Protein AF-A0A165Z6E9-F1 (afdb_monomer)

Secondary structure (DSSP, 8-state):
----SSHHHHHHHHHHHHHHHHHHHHHHHHTT--GGG---HHHHHHHHT-SHHHHHHHHTS---S--------S---HHHHHHHHHHTT---EEEEEEEEETTEEEEEEEEE-TTS-SSS-TTSS---SSTTTGGGGGGS-HHHHTS--S--

Organism: Pseudomonas fluorescens (NCBI:txid294)

Solvent-accessible surface area (backbone atoms only — not comparable to full-atom values): 9335 Å² total; per-residue (Å²): 137,50,88,49,65,42,68,67,58,16,50,53,47,42,51,51,53,50,49,53,53,49,52,50,50,53,51,41,58,76,67,70,60,59,67,87,78,50,83,53,64,53,53,40,51,29,61,74,46,75,48,70,69,53,54,52,58,68,69,64,61,80,73,70,80,74,70,76,82,73,74,68,85,68,64,62,43,71,69,53,50,54,51,52,39,56,73,68,70,48,62,75,44,74,50,75,45,82,40,84,46,96,98,47,74,45,75,52,74,46,80,49,32,78,34,40,71,78,63,76,53,44,50,56,96,51,56,74,76,23,72,67,36,56,88,52,52,88,72,57,53,67,78,56,53,60,39,52,66,84,54,112

Mean predicted aligned error: 5.78 Å

Sequence (152 aa):
MAYAPTLELAMEKSLLELWQTYRFIDLFQSTEQKIENIHDSYLRYFLHCNRFEIYEDIISVQTQELAPSHLTTRPFSLTSLLNSIARHNALGYIYLKAIPIEDGLGYCSKFVSPDFFMHMNNSQHINLKNLYSEPFFQEILPARAEQMVPFP

Radius of gyration: 18.83 Å; Cα contacts (8 Å, |Δi|>4): 122; chains: 1; bounding box: 46×36×48 Å

pLDDT: mean 89.53, std 11.16, range [45.91, 97.31]

Foldseek 3Di:
DFDDQDPVNSVVVVVVVVVVVVVVLVVCVVVVHDLVPDPDPLVSLLNVCPDVVNVVVVPVDDDDPPPPPPVPPDGPDPVVVVVVCVVLVWDKDKDWDWDDDDPDTDIDIDIATLQDWRDQALLPDISLPHSVCVVCSVVPDPVVSNGGRSDD

Structure (mmCIF, N/CA/C/O backbone):
data_AF-A0A165Z6E9-F1
#
_entry.id   AF-A0A165Z6E9-F1
#
loop_
_atom_site.group_PDB
_atom_site.id
_atom_site.type_symbol
_atom_site.label_atom_id
_atom_site.label_alt_id
_atom_site.label_comp_id
_atom_site.label_asym_id
_atom_site.label_entity_id
_atom_site.label_seq_id
_atom_site.pdbx_PDB_ins_code
_atom_site.Cartn_x
_atom_site.Cartn_y
_atom_site.Cartn_z
_atom_site.occupancy
_atom_site.B_iso_or_equiv
_atom_site.auth_seq_id
_atom_site.auth_comp_id
_atom_site.auth_asym_id
_atom_site.auth_atom_id
_atom_site.pdbx_PDB_model_num
ATOM 1 N N . MET A 1 1 ? 2.592 5.551 3.002 1.00 60.12 1 MET A N 1
ATOM 2 C CA . MET A 1 1 ? 3.924 5.197 2.454 1.00 60.12 1 MET A CA 1
ATOM 3 C C . MET A 1 1 ? 4.390 6.318 1.540 1.00 60.12 1 MET A C 1
ATOM 5 O O . MET A 1 1 ? 3.631 6.696 0.661 1.00 60.12 1 MET A O 1
ATOM 9 N N . ALA A 1 2 ? 5.596 6.852 1.735 1.00 78.19 2 ALA A N 1
ATOM 10 C CA . ALA A 1 2 ? 6.106 7.967 0.937 1.00 78.19 2 ALA A CA 1
ATOM 11 C C . ALA A 1 2 ? 7.406 7.573 0.224 1.00 78.19 2 ALA A C 1
ATOM 13 O O . ALA A 1 2 ? 8.484 7.601 0.807 1.00 78.19 2 ALA A O 1
ATOM 14 N N . TYR A 1 3 ? 7.302 7.187 -1.049 1.00 83.94 3 TYR A N 1
ATOM 15 C CA . TYR A 1 3 ? 8.470 6.908 -1.885 1.00 83.94 3 TYR A CA 1
ATOM 16 C C . TYR A 1 3 ? 8.934 8.192 -2.579 1.00 83.94 3 TYR A C 1
ATOM 18 O O . TYR A 1 3 ? 8.139 8.887 -3.227 1.00 83.94 3 TYR A O 1
ATOM 26 N N . ALA A 1 4 ? 10.222 8.509 -2.454 1.00 87.50 4 ALA A N 1
ATOM 27 C CA . ALA A 1 4 ? 10.826 9.680 -3.077 1.00 87.50 4 ALA A CA 1
ATOM 28 C C . ALA A 1 4 ? 12.320 9.456 -3.385 1.00 87.50 4 ALA A C 1
ATOM 30 O O . ALA A 1 4 ? 12.935 8.560 -2.805 1.00 87.50 4 ALA A O 1
ATOM 31 N N . PRO A 1 5 ? 12.919 10.273 -4.278 1.00 86.31 5 PRO A N 1
ATOM 32 C CA . PRO A 1 5 ? 14.349 10.221 -4.594 1.00 86.31 5 PRO A CA 1
ATOM 33 C C . PRO A 1 5 ? 15.283 10.413 -3.393 1.00 86.31 5 PRO A C 1
ATOM 35 O O . PRO A 1 5 ? 16.393 9.883 -3.400 1.00 86.31 5 PRO A O 1
ATOM 38 N N . THR A 1 6 ? 14.848 11.170 -2.380 1.00 85.25 6 THR A N 1
ATOM 39 C CA . THR A 1 6 ? 15.622 11.489 -1.173 1.00 85.25 6 THR A CA 1
ATOM 40 C C . THR A 1 6 ? 14.801 11.238 0.089 1.00 85.25 6 THR A C 1
ATOM 42 O O . THR A 1 6 ? 13.568 11.264 0.060 1.00 85.25 6 THR A O 1
ATOM 45 N N . LEU A 1 7 ? 15.494 11.024 1.212 1.00 86.06 7 LEU A N 1
ATOM 46 C CA . LEU A 1 7 ? 14.862 10.872 2.524 1.00 86.06 7 LEU A CA 1
ATOM 47 C C . LEU A 1 7 ? 14.065 12.120 2.918 1.00 86.06 7 LEU A C 1
ATOM 49 O O . LEU A 1 7 ? 12.947 11.992 3.393 1.00 86.06 7 LEU A O 1
ATOM 53 N N . GLU A 1 8 ? 14.613 13.313 2.689 1.00 90.06 8 GLU A N 1
ATOM 54 C CA . GLU A 1 8 ? 13.950 14.585 3.006 1.00 90.06 8 GLU A CA 1
ATOM 55 C C . GLU A 1 8 ? 12.588 14.708 2.311 1.00 90.06 8 GLU A C 1
ATOM 57 O O . GLU A 1 8 ? 11.576 14.919 2.974 1.00 90.06 8 GLU A O 1
ATOM 62 N N . LEU A 1 9 ? 12.537 14.451 0.999 1.00 91.00 9 LEU A N 1
ATOM 63 C CA . LEU A 1 9 ? 11.286 14.481 0.237 1.00 91.00 9 LEU A CA 1
ATOM 64 C C . LEU A 1 9 ? 10.313 13.379 0.674 1.00 91.00 9 LEU A C 1
ATOM 66 O O . LEU A 1 9 ? 9.100 13.580 0.663 1.00 91.00 9 LEU A O 1
ATOM 70 N N . ALA A 1 10 ? 10.822 12.199 1.039 1.00 91.06 10 ALA A N 1
ATOM 71 C CA . ALA A 1 10 ? 9.990 11.122 1.570 1.00 91.06 10 ALA A CA 1
ATOM 72 C C . ALA A 1 10 ? 9.375 11.512 2.924 1.00 91.06 10 ALA A C 1
ATOM 74 O O . ALA A 1 10 ? 8.189 11.274 3.150 1.00 91.06 10 ALA A O 1
ATOM 75 N N . MET A 1 11 ? 10.154 12.154 3.797 1.00 93.06 11 MET A N 1
ATOM 76 C CA . MET A 1 11 ? 9.703 12.638 5.101 1.00 93.06 11 MET A CA 1
ATOM 77 C C . MET A 1 11 ? 8.659 13.743 4.962 1.00 93.06 11 MET A C 1
ATOM 79 O O . MET A 1 11 ? 7.600 13.650 5.578 1.00 93.06 11 MET A O 1
ATOM 83 N N . GLU A 1 12 ? 8.914 14.743 4.117 1.00 96.00 12 GLU A N 1
ATOM 84 C CA . GLU A 1 12 ? 7.962 15.822 3.839 1.00 96.00 12 GLU A CA 1
ATOM 85 C C . GLU A 1 12 ? 6.626 15.260 3.338 1.00 96.00 12 GLU A C 1
ATOM 87 O O . GLU A 1 12 ? 5.576 15.532 3.920 1.00 96.00 12 GLU A O 1
ATOM 92 N N . LYS A 1 13 ? 6.664 14.385 2.324 1.00 95.81 13 LYS A N 1
ATOM 93 C CA . LYS A 1 13 ? 5.469 13.697 1.817 1.00 95.81 13 LYS A CA 1
ATOM 94 C C . LYS A 1 13 ? 4.752 12.918 2.914 1.00 95.81 13 LYS A C 1
ATOM 96 O O . LYS A 1 13 ? 3.537 13.010 3.023 1.00 95.81 13 LYS A O 1
ATOM 101 N N . SER A 1 14 ? 5.483 12.175 3.744 1.00 96.12 14 SER A N 1
ATOM 102 C CA . SER A 1 14 ? 4.878 11.398 4.830 1.00 96.12 14 SER A CA 1
ATOM 103 C C . SER A 1 14 ? 4.162 12.282 5.854 1.00 96.12 14 SER A C 1
ATOM 105 O O . SER A 1 14 ? 3.103 11.896 6.344 1.00 96.12 14 SER A O 1
ATOM 107 N N . LEU A 1 15 ? 4.716 13.455 6.178 1.00 96.75 15 LEU A N 1
ATOM 108 C CA . LEU A 1 15 ? 4.092 14.413 7.093 1.00 96.75 15 LEU A CA 1
ATOM 109 C C . LEU A 1 15 ? 2.845 15.057 6.479 1.00 96.75 15 LEU A C 1
ATOM 111 O O . LEU A 1 15 ? 1.842 15.221 7.172 1.00 96.75 15 LEU A O 1
ATOM 115 N N . LEU A 1 16 ? 2.883 15.382 5.186 1.00 97.06 16 LEU A N 1
ATOM 116 C CA . LEU A 1 16 ? 1.728 15.926 4.471 1.00 97.06 16 LEU A CA 1
ATOM 117 C C . LEU A 1 16 ? 0.580 14.912 4.388 1.00 97.06 16 LEU A C 1
ATOM 119 O O . LEU A 1 16 ? -0.555 15.269 4.684 1.00 97.06 16 LEU A O 1
ATOM 123 N N . GLU A 1 17 ? 0.870 13.648 4.070 1.00 96.56 17 GLU A N 1
ATOM 124 C CA . GLU A 1 17 ? -0.125 12.562 4.048 1.00 96.56 17 GLU A CA 1
ATOM 125 C C . GLU A 1 17 ? -0.733 12.316 5.440 1.00 96.56 17 GLU A C 1
ATOM 127 O O . GLU A 1 17 ? -1.948 12.136 5.580 1.00 96.56 17 GLU A O 1
ATOM 132 N N . LEU A 1 18 ? 0.097 12.368 6.492 1.00 96.06 18 LEU A N 1
ATOM 133 C CA . LEU A 1 18 ? -0.367 12.283 7.878 1.00 96.06 18 LEU A CA 1
ATOM 134 C C . LEU A 1 18 ? -1.324 13.435 8.204 1.00 96.06 18 LEU A C 1
ATOM 136 O O . LEU A 1 18 ? -2.412 13.204 8.731 1.00 96.06 18 LEU A O 1
ATOM 140 N N . TRP A 1 19 ? -0.943 14.670 7.868 1.00 97.31 19 TRP A N 1
ATOM 141 C CA . TRP A 1 19 ? -1.765 15.850 8.129 1.00 97.31 19 TRP A CA 1
ATOM 142 C C . TRP A 1 19 ? -3.066 15.839 7.321 1.00 97.31 19 TRP A C 1
ATOM 144 O O . TRP A 1 19 ? -4.127 16.117 7.877 1.00 97.31 19 TRP A O 1
ATOM 154 N N . GLN A 1 20 ? -3.016 15.461 6.042 1.00 96.50 20 GLN A N 1
ATOM 155 C CA . GLN A 1 20 ? -4.196 15.303 5.189 1.00 96.50 20 GLN A CA 1
ATOM 156 C C . GLN A 1 20 ? -5.191 14.318 5.811 1.00 96.50 20 GLN A C 1
ATOM 158 O O . GLN A 1 20 ? -6.377 14.628 5.944 1.00 96.50 20 GLN A O 1
ATOM 163 N N . THR A 1 21 ? -4.697 13.158 6.240 1.00 95.88 21 THR A N 1
ATOM 164 C CA . THR A 1 21 ? -5.512 12.115 6.869 1.00 95.88 21 THR A CA 1
ATOM 165 C C . THR A 1 21 ? -6.093 12.589 8.201 1.00 95.88 21 THR A C 1
ATOM 167 O O . THR A 1 21 ? -7.287 12.428 8.452 1.00 95.88 21 THR A O 1
ATOM 170 N N . TYR A 1 22 ? -5.282 13.248 9.031 1.00 96.50 22 TYR A N 1
ATOM 171 C CA . TYR A 1 22 ? -5.728 13.827 10.296 1.00 96.50 22 TYR A CA 1
ATOM 172 C C . TYR A 1 22 ? -6.850 14.852 10.092 1.00 96.50 22 TYR A C 1
ATOM 174 O O . TYR A 1 22 ? -7.886 14.779 10.749 1.00 96.50 22 TYR A O 1
ATOM 182 N N . ARG A 1 23 ? -6.682 15.793 9.152 1.00 97.12 23 ARG A N 1
ATOM 183 C CA . ARG A 1 23 ? -7.692 16.820 8.852 1.00 97.12 23 ARG A CA 1
ATOM 184 C C . ARG A 1 23 ? -8.988 16.218 8.328 1.00 97.12 23 ARG A C 1
ATOM 186 O O . ARG A 1 23 ? -10.056 16.721 8.668 1.00 97.12 23 ARG A O 1
ATOM 193 N N . PHE A 1 24 ? -8.902 15.160 7.521 1.00 95.00 24 PHE A N 1
ATOM 194 C CA . PHE A 1 24 ? -10.081 14.423 7.079 1.00 95.00 24 PHE A CA 1
ATOM 195 C C . PHE A 1 24 ? -10.851 13.843 8.274 1.00 95.00 24 PHE A C 1
ATOM 197 O O . PHE A 1 24 ? -12.054 14.069 8.378 1.00 95.00 24 PHE A O 1
ATOM 204 N N . ILE A 1 25 ? -10.164 13.161 9.197 1.00 94.56 25 ILE A N 1
ATOM 205 C CA . ILE A 1 25 ? -10.782 12.582 10.401 1.00 94.56 25 ILE A CA 1
ATOM 206 C C . ILE A 1 25 ? -11.406 13.673 11.282 1.00 94.56 25 ILE A C 1
ATOM 208 O O . ILE A 1 25 ? -12.559 13.540 11.686 1.00 94.56 25 ILE A O 1
ATOM 212 N N . ASP A 1 26 ? -10.673 14.757 11.544 1.00 95.19 26 ASP A N 1
ATOM 213 C CA . ASP A 1 26 ? -11.127 15.897 12.355 1.00 95.19 26 ASP A CA 1
ATOM 214 C C . ASP A 1 26 ? -12.419 16.515 11.790 1.00 95.19 26 ASP A C 1
ATOM 216 O O . ASP A 1 26 ? -13.401 16.743 12.505 1.00 95.19 26 ASP A O 1
ATOM 220 N N . LEU A 1 27 ? -12.470 16.719 10.470 1.00 95.38 27 LEU A N 1
ATOM 221 C CA . LEU A 1 27 ? -13.664 17.235 9.804 1.00 95.38 27 LEU A CA 1
ATOM 222 C C . LEU A 1 27 ? -14.818 16.221 9.820 1.00 95.38 27 LEU A C 1
ATOM 224 O O . LEU A 1 27 ? -15.966 16.589 10.067 1.00 95.38 27 LEU A O 1
ATOM 228 N N . PHE A 1 28 ? -14.523 14.945 9.575 1.00 93.94 28 PHE A N 1
ATOM 229 C CA . PHE A 1 28 ? -15.516 13.873 9.596 1.00 93.94 28 PHE A CA 1
ATOM 230 C C . PHE A 1 28 ? -16.199 13.771 10.968 1.00 93.94 28 PHE A C 1
ATOM 232 O O . PHE A 1 28 ? -17.424 13.691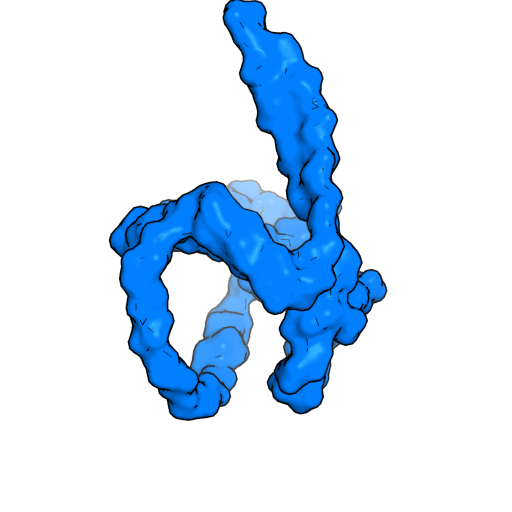 11.048 1.00 93.94 28 PHE A O 1
ATOM 239 N N . GLN A 1 29 ? -15.418 13.849 12.050 1.00 91.50 29 GLN A N 1
ATOM 240 C CA . GLN A 1 29 ? -15.924 13.809 13.422 1.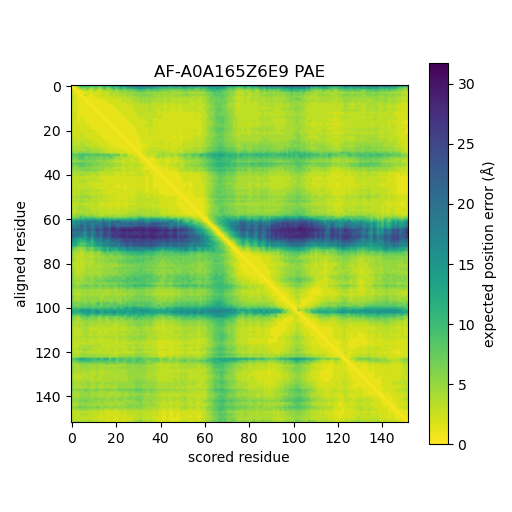00 91.50 29 GLN A CA 1
ATOM 241 C C . GLN A 1 29 ? -16.690 15.083 13.802 1.00 91.50 29 GLN A C 1
ATOM 243 O O . GLN A 1 29 ? -17.772 14.992 14.377 1.00 91.50 29 GLN A O 1
ATOM 248 N N . SER A 1 30 ? -16.171 16.265 13.454 1.00 94.62 30 SER A N 1
ATOM 249 C CA . SER A 1 30 ? -16.818 17.548 13.787 1.00 94.62 30 SER A CA 1
ATOM 250 C C . SER A 1 30 ? -18.130 17.799 13.041 1.00 94.62 30 SER A C 1
ATOM 252 O O . SER A 1 30 ? -18.949 18.593 13.495 1.00 94.62 30 SER A O 1
ATOM 254 N N . THR A 1 31 ? -18.352 17.115 11.917 1.00 94.44 31 THR A N 1
ATOM 255 C CA . THR A 1 31 ? -19.601 17.186 11.141 1.00 94.44 31 THR A CA 1
ATOM 256 C C . THR A 1 31 ? -20.576 16.044 11.450 1.00 94.44 31 THR A C 1
ATOM 258 O O . THR A 1 31 ? -21.541 15.857 10.708 1.00 94.44 31 THR A O 1
ATOM 261 N N . GLU A 1 32 ? -20.336 15.287 12.530 1.00 90.75 32 GLU A N 1
ATOM 262 C CA . GLU A 1 32 ? -21.184 14.182 13.010 1.00 90.75 32 GLU A CA 1
ATOM 263 C C . GLU A 1 32 ? -21.503 13.133 11.928 1.00 90.75 32 GLU A C 1
ATOM 265 O O . GLU A 1 32 ? -22.574 12.516 11.906 1.00 90.75 32 GLU A O 1
ATOM 270 N N . GLN A 1 33 ? -20.562 12.916 11.003 1.00 91.00 33 GLN A N 1
ATOM 271 C CA . GLN A 1 33 ? -20.711 11.893 9.978 1.00 91.00 33 GLN A CA 1
ATOM 272 C C . GLN A 1 33 ? -20.649 10.497 10.600 1.00 91.00 33 GLN A C 1
ATOM 274 O O . GLN A 1 33 ? -19.918 10.222 11.553 1.00 91.00 33 GLN A O 1
ATOM 279 N N . LYS A 1 34 ? -21.434 9.588 10.027 1.00 92.56 34 LYS A N 1
ATOM 280 C CA . LYS A 1 34 ? -21.571 8.207 10.488 1.00 92.56 34 LYS A CA 1
ATOM 281 C C . LYS A 1 34 ? -20.691 7.284 9.657 1.00 92.56 34 LYS A C 1
ATOM 283 O O . LYS A 1 34 ? -20.759 7.323 8.429 1.00 92.56 34 LYS A O 1
ATOM 288 N N . ILE A 1 35 ? -19.881 6.446 10.309 1.00 92.94 35 ILE A N 1
ATOM 289 C CA . ILE A 1 35 ? -18.974 5.498 9.631 1.00 92.94 35 ILE A CA 1
ATOM 290 C C . ILE A 1 35 ? -19.773 4.545 8.726 1.00 92.94 35 ILE A C 1
ATOM 292 O O . ILE A 1 35 ? -19.300 4.147 7.663 1.00 92.94 35 ILE A O 1
ATOM 296 N N . GLU A 1 36 ? -21.017 4.238 9.095 1.00 92.31 36 GLU A N 1
ATOM 297 C CA . GLU A 1 36 ? -21.939 3.392 8.334 1.00 92.31 36 GLU A CA 1
ATOM 298 C C . GLU A 1 36 ? -22.285 3.965 6.950 1.00 92.31 36 GLU A C 1
ATOM 300 O O . GLU A 1 36 ? -22.640 3.206 6.049 1.00 92.31 36 GLU A O 1
ATOM 305 N N . ASN A 1 37 ? -22.150 5.283 6.759 1.00 92.44 37 ASN A N 1
ATOM 306 C CA . ASN A 1 37 ? -22.397 5.947 5.478 1.00 92.44 37 ASN A CA 1
ATOM 307 C C . ASN A 1 37 ? -21.212 5.821 4.504 1.00 92.44 37 ASN A C 1
ATOM 309 O O . ASN A 1 37 ? -21.332 6.190 3.337 1.00 92.44 37 ASN A O 1
ATOM 313 N N . ILE A 1 38 ? -20.058 5.327 4.960 1.00 93.81 38 ILE A N 1
ATOM 314 C CA . ILE A 1 38 ? -18.869 5.168 4.125 1.00 93.81 38 ILE A CA 1
ATOM 315 C C . ILE A 1 38 ? -18.932 3.820 3.408 1.00 93.81 38 ILE A C 1
ATOM 317 O O . ILE A 1 38 ? -18.956 2.760 4.028 1.00 93.81 38 ILE A O 1
ATOM 321 N N . HIS A 1 39 ? -18.905 3.842 2.077 1.00 95.12 39 HIS A N 1
ATOM 322 C CA . HIS A 1 39 ? -18.911 2.611 1.28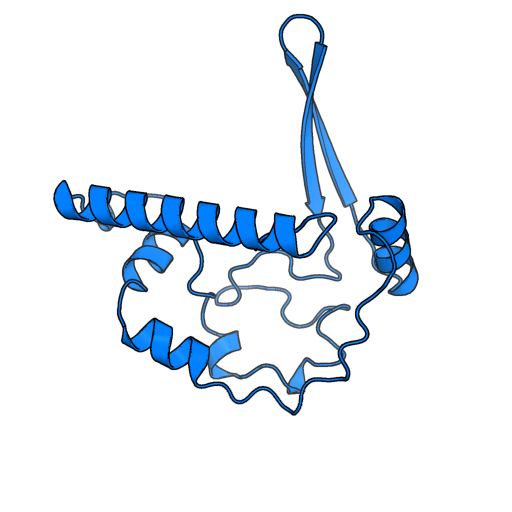2 1.00 95.12 39 HIS A CA 1
ATOM 323 C C . HIS A 1 39 ? -17.544 1.917 1.236 1.00 95.12 39 HIS A C 1
ATOM 325 O O . HIS A 1 39 ? -17.474 0.685 1.236 1.00 95.12 39 HIS A O 1
ATOM 331 N N . ASP A 1 40 ? -16.464 2.695 1.246 1.00 95.25 40 ASP A N 1
ATOM 332 C CA . ASP A 1 40 ? -15.099 2.179 1.213 1.00 95.25 40 ASP A CA 1
ATOM 333 C C . ASP A 1 40 ? -14.782 1.379 2.492 1.00 95.25 40 ASP A C 1
ATOM 335 O O . ASP A 1 40 ? -14.926 1.865 3.617 1.00 95.25 40 ASP A O 1
ATOM 339 N N . SER A 1 41 ? -14.404 0.109 2.336 1.00 94.69 41 SER A N 1
ATOM 340 C CA . SER A 1 41 ? -14.103 -0.768 3.470 1.00 94.69 41 SER A CA 1
ATOM 341 C C . SER A 1 41 ? -12.765 -0.453 4.138 1.00 94.69 41 SER A C 1
ATOM 343 O O . SER A 1 41 ? -12.656 -0.650 5.346 1.00 94.69 41 SER A O 1
ATOM 345 N N . TYR A 1 42 ? -11.771 0.029 3.385 1.00 95.19 42 TYR A N 1
ATOM 346 C CA . TYR A 1 42 ? -10.462 0.405 3.923 1.00 95.19 42 TYR A CA 1
ATOM 347 C C . TYR A 1 42 ? -10.620 1.635 4.810 1.00 95.19 42 TYR A C 1
ATOM 349 O O . TYR A 1 42 ? -10.205 1.622 5.968 1.00 95.19 42 TYR A O 1
ATOM 357 N N . LEU A 1 43 ? -11.343 2.644 4.319 1.00 95.31 43 LEU A N 1
ATOM 358 C CA . LEU A 1 43 ? -11.600 3.859 5.084 1.00 95.31 43 LEU A CA 1
ATOM 359 C C . LEU A 1 43 ? -12.422 3.587 6.350 1.00 95.31 43 LEU A C 1
ATOM 361 O O . LEU A 1 43 ? -12.101 4.111 7.415 1.00 95.31 43 LEU A O 1
ATOM 365 N N . ARG A 1 44 ? -13.456 2.735 6.273 1.00 95.62 44 ARG A N 1
ATOM 366 C CA . ARG A 1 44 ? -14.216 2.318 7.465 1.00 95.62 44 ARG A CA 1
ATOM 367 C C . ARG A 1 44 ? -13.333 1.633 8.501 1.00 95.62 44 ARG A C 1
ATOM 369 O O . ARG A 1 44 ? -13.403 1.980 9.677 1.00 95.62 44 ARG A O 1
ATOM 376 N N . TYR A 1 45 ? -12.514 0.673 8.067 1.00 95.69 45 TYR A N 1
ATOM 377 C CA . TYR A 1 45 ? -11.577 -0.018 8.948 1.00 95.69 45 TYR A CA 1
ATOM 378 C C . TYR A 1 45 ? -10.619 0.975 9.614 1.00 95.69 45 TYR A C 1
ATOM 380 O O . TYR A 1 45 ? -10.524 1.017 10.838 1.00 95.69 45 TYR A O 1
ATOM 388 N N . PHE A 1 46 ? -10.000 1.844 8.818 1.00 96.25 46 PHE A N 1
ATOM 389 C CA . PHE A 1 46 ? -9.063 2.849 9.297 1.00 96.25 46 PHE A CA 1
ATOM 390 C C . PHE A 1 46 ? -9.688 3.823 10.312 1.00 96.25 46 PHE A C 1
ATOM 392 O O . PHE A 1 46 ? -9.078 4.121 11.337 1.00 96.25 46 PHE A O 1
ATOM 399 N N . LEU A 1 47 ? -10.933 4.264 10.105 1.00 95.38 47 LEU A N 1
ATOM 400 C CA . LEU A 1 47 ? -11.636 5.102 11.084 1.00 95.38 47 LEU A CA 1
ATOM 401 C C . LEU A 1 47 ? -11.931 4.363 12.395 1.00 95.38 47 LEU A C 1
ATOM 403 O O . LEU A 1 47 ? -11.854 4.966 13.466 1.00 95.38 47 LEU A O 1
ATOM 407 N N . HIS A 1 48 ? -12.215 3.059 12.349 1.00 95.06 48 HIS A N 1
ATOM 408 C CA . HIS A 1 48 ? -12.346 2.250 13.565 1.00 95.06 48 HIS A CA 1
ATOM 409 C C . HIS A 1 48 ? -11.024 2.094 14.331 1.00 95.06 48 HIS A C 1
ATOM 411 O O . HIS A 1 48 ? -11.066 1.863 15.547 1.00 95.06 48 HIS A O 1
ATOM 417 N N . CYS A 1 49 ? -9.888 2.257 13.646 1.00 95.69 49 CYS A N 1
ATOM 418 C CA . CYS A 1 49 ? -8.545 2.262 14.218 1.00 95.69 49 CYS A CA 1
ATOM 419 C C . CYS A 1 49 ? -8.141 3.600 14.863 1.00 95.69 49 CYS A C 1
ATOM 421 O O . CYS A 1 49 ? -7.055 3.670 15.430 1.0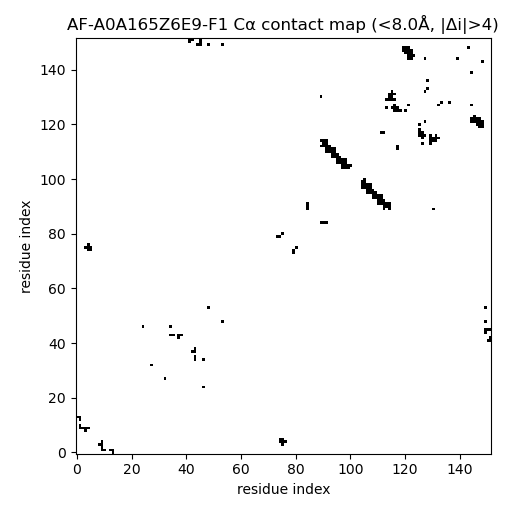0 95.69 49 CYS A O 1
ATOM 423 N N . ASN A 1 50 ? -8.970 4.652 14.814 1.00 94.81 50 ASN A N 1
ATOM 424 C CA . ASN A 1 50 ? -8.650 5.955 15.413 1.00 94.81 50 ASN A CA 1
ATOM 425 C C . ASN A 1 50 ? -8.754 5.933 16.953 1.00 94.81 50 ASN A C 1
ATOM 427 O O . ASN A 1 50 ? -9.669 6.514 17.541 1.00 94.81 50 ASN A O 1
ATOM 431 N N . ARG A 1 51 ? -7.849 5.197 17.603 1.00 95.69 51 ARG A N 1
ATOM 432 C CA . ARG A 1 51 ? -7.748 5.038 19.059 1.00 95.69 51 ARG A CA 1
ATOM 433 C C . ARG A 1 51 ? -6.282 4.926 19.463 1.00 95.69 51 ARG A C 1
ATOM 435 O O . ARG A 1 51 ? -5.454 4.458 18.680 1.00 95.69 51 ARG A O 1
ATOM 442 N N . PHE A 1 52 ? -5.960 5.349 20.679 1.00 95.69 52 PHE A N 1
ATOM 443 C CA . PHE A 1 52 ? -4.575 5.406 21.148 1.00 95.69 52 PHE A CA 1
ATOM 444 C C . PHE A 1 52 ? -3.935 4.016 21.274 1.00 95.69 52 PHE A C 1
ATOM 446 O O . PHE A 1 52 ? -2.760 3.848 20.966 1.00 95.69 52 PHE A O 1
ATOM 453 N N . GLU A 1 53 ? -4.723 2.999 21.612 1.00 96.12 53 GLU A N 1
ATOM 4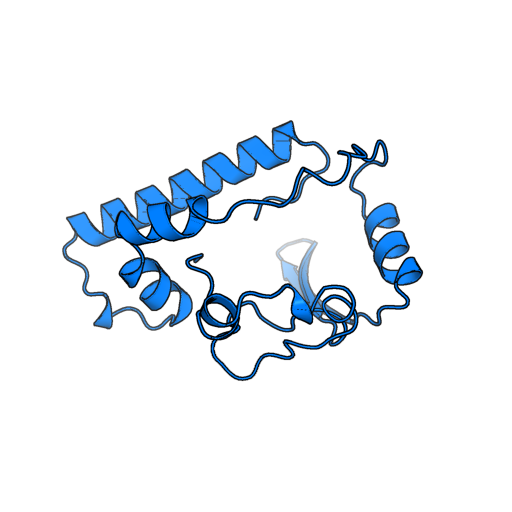54 C CA . GLU A 1 53 ? -4.262 1.618 21.777 1.00 96.12 53 GLU A CA 1
ATOM 455 C C . GLU A 1 53 ? -3.693 1.044 20.470 1.00 96.12 53 GLU A C 1
ATOM 457 O O . GLU A 1 53 ? -2.787 0.216 20.490 1.00 96.12 53 GLU A O 1
ATOM 462 N N . ILE A 1 54 ? -4.190 1.510 19.317 1.00 94.94 54 ILE A N 1
ATOM 463 C CA . ILE A 1 54 ? -3.659 1.114 18.007 1.00 94.94 54 ILE A CA 1
ATOM 464 C C . ILE A 1 54 ? -2.259 1.691 17.793 1.00 94.94 54 ILE A C 1
ATOM 466 O O . ILE A 1 54 ? -1.385 1.005 17.268 1.00 94.94 54 ILE A O 1
ATOM 470 N N . TYR A 1 55 ? -2.020 2.933 18.222 1.00 93.69 55 TYR A N 1
ATOM 471 C CA . TYR A 1 55 ? -0.680 3.514 18.198 1.00 93.69 55 TYR A CA 1
ATOM 472 C C . TYR A 1 55 ? 0.273 2.718 19.098 1.00 93.69 55 TYR A C 1
ATOM 474 O O . TYR A 1 55 ? 1.359 2.356 18.646 1.00 93.69 55 TYR A O 1
ATOM 482 N N . GLU A 1 56 ? -0.151 2.399 20.326 1.00 94.38 56 GLU A N 1
ATOM 483 C CA . GLU A 1 56 ? 0.638 1.598 21.269 1.00 94.38 56 GLU A CA 1
ATOM 484 C C . GLU A 1 56 ? 0.995 0.220 20.701 1.00 94.38 56 GLU A C 1
ATOM 486 O O . GLU A 1 56 ? 2.163 -0.170 20.750 1.00 94.38 56 GLU A O 1
ATOM 491 N N . ASP A 1 57 ? 0.035 -0.488 20.093 1.00 90.94 57 ASP A N 1
ATOM 492 C CA . ASP A 1 57 ? 0.296 -1.779 19.448 1.00 90.94 57 ASP A CA 1
ATOM 493 C C . ASP A 1 57 ? 1.368 -1.660 18.356 1.00 90.94 57 ASP A C 1
ATOM 495 O O . ASP A 1 57 ? 2.330 -2.435 18.338 1.00 90.94 57 ASP A O 1
ATOM 499 N N . ILE A 1 58 ? 1.260 -0.655 17.478 1.00 89.38 58 ILE A N 1
ATOM 500 C CA . ILE A 1 58 ? 2.205 -0.452 16.372 1.00 89.38 58 ILE A CA 1
ATOM 501 C C . ILE A 1 58 ? 3.630 -0.262 16.899 1.00 89.38 58 ILE A C 1
ATOM 503 O O . ILE A 1 58 ? 4.544 -0.910 16.381 1.00 89.38 58 ILE A O 1
ATOM 507 N N . ILE A 1 59 ? 3.817 0.584 17.919 1.00 89.81 59 ILE A N 1
ATOM 508 C CA . ILE A 1 59 ? 5.148 0.921 18.450 1.00 89.81 59 ILE A CA 1
ATOM 509 C C . ILE A 1 59 ? 5.718 -0.127 19.416 1.00 89.81 59 ILE A C 1
ATOM 511 O O . ILE A 1 59 ? 6.915 -0.105 19.691 1.00 89.81 59 ILE A O 1
ATOM 515 N N . SER A 1 60 ? 4.888 -1.034 19.939 1.00 86.00 60 SER A N 1
ATOM 516 C CA . SER A 1 60 ? 5.301 -2.036 20.934 1.00 86.00 60 SER A CA 1
ATOM 517 C C . SER A 1 60 ? 6.216 -3.134 20.378 1.00 86.00 60 SER A C 1
ATOM 519 O O . SER A 1 60 ? 6.881 -3.840 21.142 1.00 86.00 60 SER A O 1
ATOM 521 N N . VAL A 1 61 ? 6.275 -3.293 19.052 1.00 78.50 61 VAL A N 1
ATOM 522 C CA . VAL A 1 61 ? 7.084 -4.336 18.418 1.00 78.50 61 VAL A CA 1
ATOM 523 C C . VAL A 1 61 ? 8.561 -3.972 18.490 1.00 78.50 61 VAL A C 1
ATOM 525 O O . VAL A 1 61 ? 9.027 -3.038 17.840 1.00 78.50 61 VAL A O 1
ATOM 528 N N . GLN A 1 62 ? 9.309 -4.768 19.257 1.00 66.50 62 GLN A N 1
ATOM 529 C CA . GLN A 1 62 ? 10.765 -4.723 19.280 1.00 66.50 62 GLN A CA 1
ATOM 530 C C . GLN A 1 62 ? 11.287 -5.129 17.902 1.00 66.50 62 GLN A C 1
ATOM 532 O O . GLN A 1 62 ? 11.253 -6.300 17.523 1.00 66.50 62 GLN A O 1
ATOM 537 N N . THR A 1 63 ? 11.767 -4.159 17.135 1.00 63.75 63 THR A N 1
ATOM 538 C CA . THR A 1 63 ? 12.572 -4.449 15.953 1.00 63.75 63 THR A CA 1
ATOM 539 C C . THR A 1 63 ? 13.838 -5.153 16.435 1.00 63.75 63 THR A C 1
ATOM 541 O O . THR A 1 63 ? 14.547 -4.592 17.276 1.00 63.75 63 THR A O 1
ATOM 544 N N . GLN A 1 64 ? 14.133 -6.360 15.932 1.00 57.09 64 GLN A N 1
ATOM 545 C CA . GLN A 1 64 ? 15.484 -6.922 16.056 1.00 57.09 64 GLN A CA 1
ATOM 546 C C . GLN A 1 64 ? 16.496 -5.847 15.644 1.00 57.09 64 GLN A C 1
ATOM 548 O O . GLN A 1 64 ? 16.185 -5.037 14.764 1.00 57.09 64 GLN A O 1
ATOM 553 N N . GLU A 1 65 ? 17.649 -5.811 16.327 1.00 54.06 65 GLU A N 1
ATOM 554 C CA . GLU A 1 65 ? 18.722 -4.840 16.093 1.00 54.06 65 GLU A CA 1
ATOM 555 C C . GLU A 1 65 ? 18.822 -4.521 14.606 1.00 54.06 65 GLU A C 1
ATOM 557 O O . GLU A 1 65 ? 18.997 -5.431 13.795 1.00 54.06 65 GLU A O 1
ATOM 562 N N . LEU A 1 66 ? 18.618 -3.238 14.281 1.00 52.59 66 LEU A N 1
ATOM 563 C CA . LEU A 1 66 ? 18.631 -2.692 12.931 1.00 52.59 66 LEU A CA 1
ATOM 564 C C . LEU A 1 66 ? 19.675 -3.440 12.104 1.00 52.59 66 LEU A C 1
ATOM 566 O O . LEU A 1 66 ? 20.876 -3.243 12.314 1.00 52.59 66 LEU A O 1
ATOM 570 N N . ALA A 1 67 ? 19.222 -4.284 11.166 1.00 49.62 67 ALA A N 1
ATOM 571 C CA . ALA A 1 67 ? 20.090 -4.754 10.097 1.00 49.62 67 ALA A CA 1
ATOM 572 C C . ALA A 1 67 ? 20.842 -3.515 9.599 1.00 49.62 67 ALA A C 1
ATOM 574 O O . ALA A 1 67 ? 20.191 -2.470 9.438 1.00 49.62 67 ALA A O 1
ATOM 575 N N . PRO A 1 68 ? 22.184 -3.575 9.472 1.00 45.91 68 PRO A N 1
ATOM 576 C CA . PRO A 1 68 ? 23.003 -2.394 9.274 1.00 45.91 68 PRO A CA 1
ATOM 577 C C . PRO A 1 68 ? 22.343 -1.547 8.207 1.00 45.91 68 PRO A C 1
ATOM 579 O O . PRO A 1 68 ? 21.989 -2.058 7.140 1.00 45.91 68 PRO A O 1
ATOM 582 N N . SER A 1 69 ? 22.111 -0.278 8.542 1.00 49.81 69 SER A N 1
ATOM 583 C CA . SER A 1 69 ? 21.596 0.717 7.623 1.00 49.81 69 SER A CA 1
ATOM 584 C C . SER A 1 69 ? 22.623 0.868 6.508 1.00 49.81 69 SER A C 1
ATOM 586 O O . SER A 1 69 ? 23.438 1.787 6.470 1.00 49.81 69 SER A O 1
ATOM 588 N N . HIS A 1 70 ? 22.607 -0.062 5.559 1.00 50.53 70 HIS A N 1
ATOM 589 C CA . HIS A 1 70 ? 23.174 0.136 4.252 1.00 50.53 70 HIS A CA 1
ATOM 590 C C . HIS A 1 70 ? 22.274 1.182 3.612 1.00 50.53 70 HIS A C 1
ATOM 592 O O . HIS A 1 70 ? 21.376 0.866 2.833 1.00 50.53 70 HIS A O 1
ATOM 598 N N . LEU A 1 71 ? 22.485 2.438 4.018 1.00 54.59 71 LEU A N 1
ATOM 599 C CA . LEU A 1 71 ? 22.021 3.618 3.327 1.00 54.59 71 LEU A CA 1
ATOM 600 C C . LEU A 1 71 ? 22.488 3.422 1.895 1.00 54.59 71 LEU A C 1
ATOM 602 O O . LEU A 1 71 ? 23.667 3.561 1.566 1.00 54.59 71 LEU A O 1
ATOM 606 N N . THR A 1 72 ? 21.565 2.959 1.062 1.00 61.03 72 THR A N 1
ATOM 607 C CA . THR A 1 72 ? 21.848 2.755 -0.342 1.00 61.03 72 THR A CA 1
ATOM 608 C C . THR A 1 72 ? 22.143 4.133 -0.906 1.00 61.03 72 THR A C 1
ATOM 610 O O . THR A 1 72 ? 21.291 5.012 -0.923 1.00 61.03 72 THR A O 1
ATOM 613 N N . THR A 1 73 ? 23.370 4.335 -1.373 1.00 63.41 73 THR A N 1
ATOM 614 C CA . THR A 1 73 ? 23.761 5.563 -2.075 1.00 63.41 73 THR A CA 1
ATOM 615 C C . THR A 1 73 ? 23.144 5.636 -3.470 1.00 63.41 73 THR A C 1
ATOM 617 O O . THR A 1 73 ? 23.312 6.626 -4.180 1.00 63.41 73 THR A O 1
ATOM 620 N N . ARG A 1 74 ? 22.444 4.576 -3.901 1.00 69.25 74 ARG A N 1
ATOM 621 C CA . ARG A 1 74 ? 21.816 4.526 -5.216 1.00 69.25 74 ARG A CA 1
ATOM 622 C C . ARG A 1 74 ? 20.568 5.406 -5.215 1.00 69.25 74 ARG A C 1
ATOM 624 O O . ARG A 1 74 ? 19.687 5.171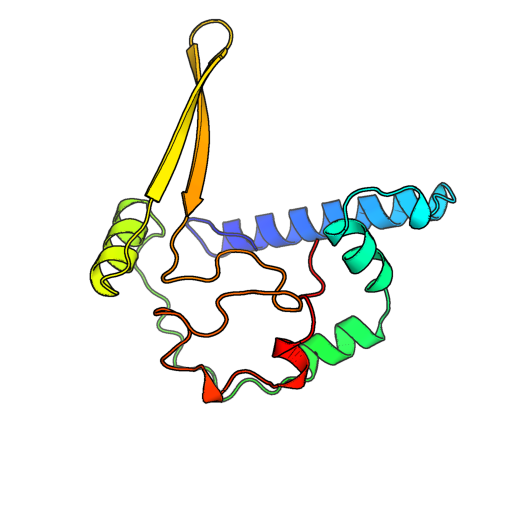 -4.389 1.00 69.25 74 ARG A O 1
ATOM 631 N N . PRO A 1 75 ? 20.460 6.353 -6.159 1.00 78.50 75 PRO A N 1
ATOM 632 C CA . PRO A 1 75 ? 19.288 7.205 -6.263 1.00 78.50 75 PRO A CA 1
ATOM 633 C C . PRO A 1 75 ? 18.053 6.354 -6.554 1.00 78.50 75 PRO A C 1
ATOM 635 O O . PRO A 1 75 ? 18.093 5.472 -7.419 1.00 78.50 75 PRO A O 1
ATOM 638 N N . PHE A 1 76 ? 16.951 6.641 -5.859 1.00 83.44 76 PHE A N 1
ATOM 639 C CA . PHE A 1 76 ? 15.666 6.030 -6.172 1.00 83.44 76 PHE A CA 1
ATOM 640 C C . PHE A 1 76 ? 15.177 6.567 -7.524 1.00 83.44 76 PHE A C 1
ATOM 642 O O . PHE A 1 76 ? 14.783 7.722 -7.668 1.00 83.44 76 PHE A O 1
ATOM 649 N N . SER A 1 77 ? 15.280 5.712 -8.538 1.00 86.75 77 SER A N 1
ATOM 650 C CA . SER A 1 77 ? 14.998 5.983 -9.947 1.00 86.75 77 SER A CA 1
ATOM 651 C C . SER A 1 77 ? 14.265 4.801 -10.583 1.00 86.75 77 SER A C 1
ATOM 653 O O . SER A 1 77 ? 14.284 3.683 -10.059 1.00 86.75 77 SER A O 1
ATOM 655 N N . LEU A 1 78 ? 13.666 5.016 -11.759 1.00 86.75 78 LEU A N 1
ATOM 656 C CA . LEU A 1 78 ? 13.046 3.933 -12.527 1.00 86.75 78 LEU A CA 1
ATOM 657 C C . LEU A 1 78 ? 14.049 2.804 -12.802 1.00 86.75 78 LEU A C 1
ATOM 659 O O . LEU A 1 78 ? 13.756 1.638 -12.556 1.00 86.75 78 LEU A O 1
ATOM 663 N N . THR A 1 79 ? 15.263 3.148 -13.232 1.00 90.06 79 THR A N 1
ATOM 664 C CA . THR A 1 79 ? 16.320 2.170 -13.513 1.00 90.06 79 THR A CA 1
ATOM 665 C C . THR A 1 79 ? 16.701 1.370 -12.272 1.00 90.06 79 THR A C 1
ATOM 667 O O . THR A 1 79 ? 16.853 0.152 -12.351 1.00 90.06 79 THR A O 1
ATOM 670 N N . SER A 1 80 ? 16.833 2.011 -11.103 1.00 88.38 80 SER A N 1
ATOM 671 C CA . SER A 1 80 ? 17.120 1.275 -9.867 1.00 88.38 80 SER A CA 1
ATOM 672 C C . SER A 1 80 ? 15.967 0.358 -9.463 1.00 88.38 80 SER A C 1
ATOM 674 O O . SER A 1 80 ? 16.231 -0.747 -9.001 1.00 88.38 80 SER A O 1
ATOM 676 N N . LEU A 1 81 ? 14.715 0.784 -9.668 1.00 87.12 81 LEU A N 1
ATOM 677 C CA . LEU A 1 81 ? 13.529 -0.014 -9.358 1.00 87.12 81 LEU A CA 1
ATOM 678 C C . LEU A 1 81 ? 13.440 -1.253 -10.258 1.00 87.12 81 LEU A C 1
ATOM 680 O O . LEU A 1 81 ? 13.318 -2.365 -9.751 1.00 87.12 81 LEU A O 1
ATOM 684 N N . LEU A 1 82 ? 13.588 -1.078 -11.576 1.00 89.19 82 LEU A N 1
ATOM 685 C CA . LEU A 1 82 ? 13.588 -2.179 -12.545 1.00 89.19 82 LEU A CA 1
ATOM 686 C C . LEU A 1 82 ? 14.721 -3.172 -12.266 1.00 89.19 82 LEU A C 1
ATOM 688 O O . LEU A 1 82 ? 14.498 -4.380 -12.259 1.00 89.19 82 LEU A O 1
ATOM 692 N N . ASN A 1 83 ? 15.919 -2.670 -11.955 1.00 89.56 83 ASN A N 1
ATOM 693 C CA . ASN A 1 83 ? 17.046 -3.517 -11.570 1.00 89.56 83 ASN A CA 1
ATOM 694 C C . ASN A 1 83 ? 16.778 -4.285 -10.270 1.00 89.56 83 ASN A C 1
ATOM 696 O O . ASN A 1 83 ? 17.211 -5.427 -10.145 1.00 89.56 83 ASN A O 1
ATOM 700 N N . SER A 1 84 ? 16.095 -3.682 -9.294 1.00 88.12 84 SER A N 1
ATOM 701 C CA . SER A 1 84 ? 15.716 -4.376 -8.060 1.00 88.12 84 SER A CA 1
ATOM 702 C C . SER A 1 84 ? 14.718 -5.498 -8.333 1.00 88.12 84 SER A C 1
ATOM 704 O O . SER A 1 84 ? 14.933 -6.599 -7.841 1.00 88.12 84 SER A O 1
ATOM 706 N N . ILE A 1 85 ? 13.696 -5.264 -9.161 1.00 89.62 85 ILE A N 1
ATOM 707 C CA . ILE A 1 85 ? 12.730 -6.300 -9.566 1.00 89.62 85 ILE A CA 1
ATOM 708 C C . ILE A 1 85 ? 13.455 -7.448 -10.287 1.00 89.62 85 ILE A C 1
ATOM 710 O O . ILE A 1 85 ? 13.319 -8.606 -9.896 1.00 89.62 85 ILE A O 1
ATOM 714 N N . ALA A 1 86 ? 14.304 -7.122 -11.269 1.00 90.00 86 ALA A N 1
ATOM 715 C CA . ALA A 1 86 ? 15.056 -8.110 -12.040 1.00 90.00 86 ALA A CA 1
ATOM 716 C C . ALA A 1 86 ? 16.003 -8.953 -11.171 1.00 90.00 86 ALA A C 1
ATOM 718 O O . ALA A 1 86 ? 16.081 -10.162 -11.349 1.00 90.00 86 ALA A O 1
ATOM 719 N N . ARG A 1 87 ? 16.693 -8.348 -10.193 1.00 91.19 87 ARG A N 1
ATOM 720 C CA . ARG A 1 87 ? 17.589 -9.085 -9.279 1.00 91.19 87 ARG A CA 1
ATOM 721 C C . ARG A 1 87 ? 16.872 -10.105 -8.406 1.00 91.19 87 ARG A C 1
ATOM 723 O O . ARG A 1 87 ? 17.492 -11.091 -8.028 1.00 91.19 87 ARG A O 1
ATOM 730 N N . HIS A 1 88 ? 15.610 -9.857 -8.075 1.00 88.94 88 HIS A N 1
ATOM 731 C CA . HIS A 1 88 ? 14.804 -10.805 -7.311 1.00 88.94 88 HIS A CA 1
ATOM 732 C C . HIS A 1 88 ? 14.151 -11.856 -8.214 1.00 88.94 88 HIS A C 1
ATOM 734 O O . HIS A 1 88 ? 13.445 -12.712 -7.702 1.00 88.94 88 HIS A O 1
ATOM 740 N N . ASN A 1 89 ? 14.383 -11.814 -9.535 1.00 92.94 89 ASN A N 1
ATOM 741 C CA . ASN A 1 89 ? 13.690 -12.636 -10.529 1.00 92.94 89 ASN A CA 1
ATOM 742 C C . ASN A 1 89 ? 12.158 -12.550 -10.408 1.00 92.94 89 ASN A C 1
ATOM 744 O O . ASN A 1 89 ? 11.457 -13.508 -10.723 1.00 92.94 89 ASN A O 1
ATOM 748 N N . ALA A 1 90 ? 11.646 -11.403 -9.950 1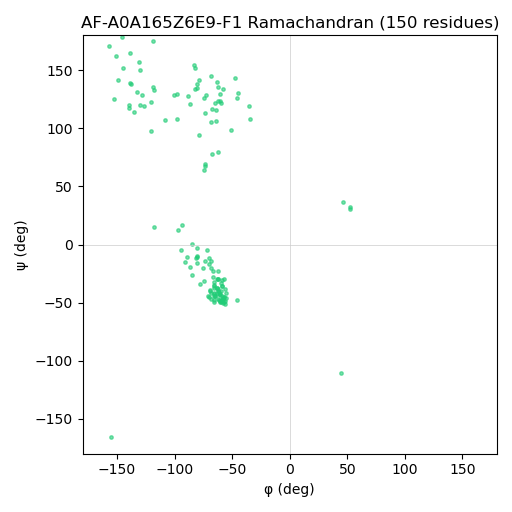.00 93.75 90 ALA A N 1
ATOM 749 C CA . ALA A 1 90 ? 10.217 -11.182 -9.798 1.00 93.75 90 ALA A CA 1
ATOM 750 C C . ALA A 1 90 ? 9.588 -10.818 -11.149 1.00 93.75 90 ALA A C 1
ATOM 752 O O . ALA A 1 90 ? 10.091 -9.966 -11.889 1.00 93.75 90 ALA A O 1
ATOM 753 N N . LEU A 1 91 ? 8.456 -11.438 -11.457 1.00 91.50 91 LEU A N 1
ATOM 754 C CA . LEU A 1 91 ? 7.592 -11.103 -12.577 1.00 91.50 91 LEU A CA 1
ATOM 755 C C . LEU A 1 91 ? 6.749 -9.885 -12.220 1.00 91.50 91 LEU A C 1
ATOM 757 O O . LEU A 1 91 ? 6.254 -9.767 -11.106 1.00 91.50 91 LEU A O 1
ATOM 761 N N . GLY A 1 92 ? 6.525 -8.981 -13.167 1.00 91.56 92 GLY A N 1
ATOM 762 C CA . GLY A 1 92 ? 5.691 -7.807 -12.943 1.00 91.56 92 GLY A CA 1
ATOM 763 C C . GLY A 1 92 ? 4.985 -7.368 -14.213 1.00 91.56 92 GLY A C 1
ATOM 764 O O . GLY A 1 92 ? 5.558 -7.406 -15.299 1.00 91.56 92 GLY A O 1
ATOM 765 N N . TYR A 1 93 ? 3.739 -6.937 -14.064 1.00 93.38 93 TYR A N 1
ATOM 766 C CA . TYR A 1 93 ? 2.883 -6.484 -15.151 1.00 93.38 93 TYR A CA 1
ATOM 767 C C . TYR A 1 93 ? 2.510 -5.025 -14.920 1.00 93.38 93 TYR A C 1
ATOM 769 O O . TYR A 1 93 ? 2.139 -4.644 -13.811 1.00 93.38 93 TYR A O 1
ATOM 777 N N . ILE A 1 94 ? 2.578 -4.208 -15.970 1.00 94.50 94 ILE A N 1
ATOM 778 C CA . ILE A 1 94 ? 2.088 -2.829 -15.945 1.00 94.50 94 ILE A CA 1
ATOM 779 C C . ILE A 1 94 ? 0.821 -2.781 -16.790 1.00 94.50 94 ILE A C 1
ATOM 781 O O . ILE A 1 94 ? 0.878 -2.850 -18.016 1.00 94.50 94 ILE A O 1
ATOM 785 N N . TYR A 1 95 ? -0.327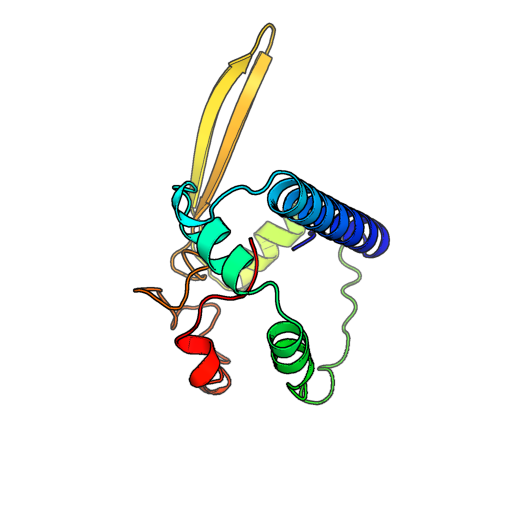 -2.649 -16.132 1.00 96.31 95 TYR A N 1
ATOM 786 C CA . TYR A 1 95 ? -1.545 -2.226 -16.809 1.00 96.31 95 TYR A CA 1
ATOM 787 C C . TYR A 1 95 ? -1.424 -0.736 -17.122 1.00 96.31 95 TYR A C 1
ATOM 789 O O . TYR A 1 95 ? -1.110 0.049 -16.225 1.00 96.31 95 TYR A O 1
ATOM 797 N N . LEU A 1 96 ? -1.667 -0.353 -18.374 1.00 97.06 96 LEU A N 1
ATOM 798 C CA . LEU A 1 96 ? -1.572 1.026 -18.838 1.00 97.06 96 LEU A CA 1
ATOM 799 C C . LEU A 1 96 ? -2.808 1.382 -19.662 1.00 97.06 96 LEU A C 1
ATOM 801 O O . LEU A 1 96 ? -3.171 0.667 -20.594 1.00 97.06 96 LEU A O 1
ATOM 805 N N . LYS A 1 97 ? -3.420 2.520 -19.343 1.00 96.62 97 LYS A N 1
ATOM 806 C CA . LYS A 1 97 ? -4.495 3.119 -20.131 1.00 96.62 97 LYS A CA 1
ATOM 807 C C . LYS A 1 97 ? -4.134 4.561 -20.459 1.00 96.62 97 LYS A C 1
ATOM 809 O O . LYS A 1 97 ? -3.976 5.371 -19.550 1.00 96.62 97 LYS A O 1
ATOM 814 N N . ALA A 1 98 ? -4.033 4.867 -21.748 1.00 96.75 98 ALA A N 1
ATOM 815 C CA . ALA A 1 98 ? -3.928 6.238 -22.229 1.00 96.75 98 ALA A CA 1
ATOM 816 C C . ALA A 1 98 ? -5.322 6.883 -22.272 1.00 96.75 98 ALA A C 1
ATOM 818 O O . ALA A 1 98 ? -6.300 6.244 -22.667 1.00 96.75 98 ALA A O 1
ATOM 819 N N . ILE A 1 99 ? -5.410 8.139 -21.849 1.00 96.88 99 ILE A N 1
ATOM 820 C CA . ILE A 1 99 ? -6.633 8.938 -21.807 1.00 96.88 99 ILE A CA 1
ATOM 821 C C . ILE A 1 99 ? -6.322 10.275 -22.486 1.00 96.88 99 ILE A C 1
ATOM 823 O O . ILE A 1 99 ? -5.431 10.977 -22.018 1.00 96.88 99 ILE A O 1
ATOM 827 N N . PRO A 1 100 ? -7.021 10.651 -23.566 1.00 95.94 100 PRO A N 1
ATOM 828 C CA . PRO A 1 100 ? -6.897 11.988 -24.137 1.00 95.94 100 PRO A CA 1
ATOM 829 C C . PRO A 1 100 ? -7.306 13.061 -23.122 1.00 95.94 100 PRO A C 1
ATOM 831 O O . PRO A 1 100 ? -8.374 12.956 -22.520 1.00 95.94 100 PRO A O 1
ATOM 834 N N . ILE A 1 101 ? -6.462 14.076 -22.930 1.00 94.62 101 ILE A N 1
ATOM 835 C CA . ILE A 1 101 ? -6.742 15.246 -22.088 1.00 94.62 101 ILE A CA 1
ATOM 836 C C . ILE A 1 101 ? -6.305 16.482 -22.868 1.00 94.62 101 ILE A C 1
ATOM 838 O O . ILE A 1 101 ? -5.111 16.643 -23.104 1.00 94.62 101 ILE A O 1
ATOM 842 N N . GLU A 1 102 ? -7.269 17.328 -23.244 1.00 90.94 102 GLU A N 1
ATOM 843 C CA . GLU A 1 102 ? -7.057 18.561 -24.020 1.00 90.94 102 GLU A CA 1
ATOM 844 C C . GLU A 1 102 ? -6.088 18.337 -25.197 1.00 90.94 102 GLU A C 1
ATOM 846 O O . GLU A 1 102 ? -6.421 17.602 -26.128 1.00 90.94 102 GLU A O 1
ATOM 851 N N . ASP A 1 103 ? -4.882 18.904 -25.118 1.00 91.44 103 ASP A N 1
ATOM 852 C CA . ASP A 1 103 ? -3.849 18.857 -26.156 1.00 91.44 103 ASP A CA 1
ATOM 853 C C . ASP A 1 103 ? -2.836 17.702 -25.977 1.00 91.44 103 ASP A C 1
ATOM 855 O O . ASP A 1 103 ? -1.751 17.712 -26.563 1.00 91.44 103 ASP A O 1
ATOM 859 N N . GLY A 1 104 ? -3.148 16.692 -25.157 1.00 93.88 104 GLY A N 1
ATOM 860 C CA . GLY A 1 104 ? -2.220 15.609 -24.836 1.00 93.88 104 GLY A CA 1
ATOM 861 C C . GLY A 1 104 ? -2.855 14.291 -24.392 1.00 93.88 104 GLY A C 1
ATOM 862 O O . GLY A 1 104 ? -4.043 14.019 -24.571 1.00 93.88 104 GLY A O 1
ATOM 863 N N . LEU A 1 105 ? -2.011 13.429 -23.820 1.00 95.12 105 LEU A N 1
ATOM 864 C CA . LEU A 1 105 ? -2.397 12.135 -23.260 1.00 95.12 105 LEU A CA 1
ATOM 865 C C . LEU A 1 105 ? -2.040 12.088 -21.773 1.00 95.12 105 LEU A C 1
ATOM 867 O O . LEU A 1 105 ? -0.874 12.217 -21.399 1.00 95.12 105 LEU A O 1
ATOM 871 N N . GLY A 1 106 ? -3.039 11.838 -20.935 1.00 95.56 106 GLY A N 1
ATOM 872 C CA . GLY A 1 106 ? -2.856 11.330 -19.583 1.00 95.56 106 GLY A CA 1
ATOM 873 C C . GLY A 1 106 ? -2.696 9.811 -19.589 1.00 95.56 106 GLY A C 1
ATOM 874 O O . GLY A 1 106 ? -3.187 9.120 -20.483 1.00 95.56 106 GLY A O 1
ATOM 875 N N . TYR A 1 107 ? -2.031 9.272 -18.570 1.00 95.31 107 TYR A N 1
ATOM 876 C CA . TYR A 1 107 ? -1.850 7.831 -18.411 1.00 95.31 107 TYR A CA 1
ATOM 877 C C . TYR A 1 107 ? -2.276 7.393 -17.016 1.00 95.31 107 TYR A C 1
ATOM 879 O O . TYR A 1 107 ? -1.796 7.919 -16.015 1.00 95.31 107 TYR A O 1
ATOM 887 N N . CYS A 1 108 ? -3.137 6.382 -16.954 1.00 96.31 108 CYS A N 1
ATOM 888 C CA . CYS A 1 108 ? -3.405 5.640 -15.729 1.00 96.31 108 CYS A CA 1
ATOM 889 C C . CYS A 1 108 ? -2.620 4.335 -15.777 1.00 96.31 108 CYS A C 1
ATOM 891 O O . CYS A 1 108 ? -2.717 3.594 -16.760 1.00 96.31 108 CYS A O 1
ATOM 893 N N . SER A 1 109 ? -1.867 4.041 -14.721 1.00 95.69 109 SER A N 1
ATOM 894 C CA . SER A 1 109 ? -1.079 2.817 -14.630 1.00 95.69 109 SER A CA 1
ATOM 895 C C . SER A 1 109 ? -1.313 2.074 -13.320 1.00 95.69 109 SER A C 1
ATOM 897 O O . SER A 1 109 ? -1.627 2.667 -12.289 1.00 95.69 109 SER A O 1
ATOM 899 N N . LYS A 1 110 ? -1.168 0.749 -13.370 1.00 95.94 110 LYS A N 1
ATOM 900 C CA . LYS A 1 110 ? -1.137 -0.118 -12.190 1.00 95.94 110 LYS A CA 1
ATOM 901 C C . LYS A 1 110 ? -0.077 -1.190 -12.395 1.00 95.94 110 LYS A C 1
ATOM 903 O O . LYS A 1 110 ? -0.171 -1.976 -13.336 1.00 95.94 110 LYS A O 1
ATOM 908 N N . PHE A 1 111 ? 0.913 -1.219 -11.511 1.00 93.12 111 PHE A N 1
ATOM 909 C CA . PHE A 1 111 ? 1.849 -2.332 -11.419 1.00 93.12 111 PHE A CA 1
ATOM 910 C C . PHE A 1 111 ? 1.226 -3.455 -10.586 1.00 93.12 111 PHE A C 1
ATOM 912 O O . PHE A 1 111 ? 0.653 -3.194 -9.528 1.00 93.12 111 PHE A O 1
ATOM 919 N N . VAL A 1 112 ? 1.317 -4.692 -11.067 1.00 95.38 112 VAL A N 1
ATOM 920 C CA . VAL A 1 112 ? 0.811 -5.887 -10.385 1.00 95.38 112 VAL A CA 1
ATOM 921 C C . VAL A 1 112 ? 1.829 -7.006 -10.522 1.00 95.38 112 VAL A C 1
ATOM 923 O O . VAL A 1 112 ? 2.387 -7.217 -11.598 1.00 95.38 112 VAL A O 1
ATOM 926 N N . SER A 1 113 ? 2.050 -7.746 -9.443 1.00 95.38 113 SER A N 1
ATOM 927 C CA . SER A 1 113 ? 2.955 -8.885 -9.434 1.00 95.38 113 SER A CA 1
ATOM 928 C C . SER A 1 113 ? 2.515 -9.898 -8.373 1.00 95.38 113 SER A C 1
ATOM 930 O O . SER A 1 113 ? 2.398 -9.508 -7.211 1.00 95.38 113 SER A O 1
ATOM 932 N N . PRO A 1 114 ? 2.303 -11.179 -8.735 1.00 95.44 114 PRO A N 1
ATOM 933 C CA . PRO A 1 114 ? 1.988 -12.234 -7.767 1.00 95.44 114 PRO A CA 1
ATOM 934 C C . PRO A 1 114 ? 3.181 -12.598 -6.869 1.00 95.44 114 PRO A C 1
ATOM 936 O O . PRO A 1 114 ? 3.001 -13.290 -5.867 1.00 95.44 114 PRO A O 1
ATOM 939 N N . ASP A 1 115 ? 4.377 -12.117 -7.216 1.00 96.38 115 ASP A N 1
ATOM 940 C CA . ASP A 1 115 ? 5.614 -12.309 -6.460 1.00 96.38 115 ASP A CA 1
ATOM 941 C C . ASP A 1 115 ? 5.737 -11.333 -5.279 1.00 96.38 115 ASP A C 1
ATOM 943 O O . ASP A 1 115 ? 6.577 -11.527 -4.404 1.00 96.38 115 ASP A O 1
ATOM 947 N N . PHE A 1 116 ? 4.866 -10.321 -5.220 1.00 95.31 116 PHE A N 1
ATOM 948 C CA . PHE A 1 116 ? 4.673 -9.425 -4.080 1.00 95.31 116 PHE A CA 1
ATOM 949 C C . PHE A 1 116 ? 3.233 -9.540 -3.562 1.00 95.31 116 PHE A C 1
ATOM 951 O O . PHE A 1 116 ? 2.386 -10.200 -4.164 1.00 95.31 116 PHE A O 1
ATOM 958 N N . PHE A 1 117 ? 2.919 -8.862 -2.459 1.00 95.88 117 PHE A N 1
ATOM 959 C CA . PHE A 1 117 ? 1.544 -8.770 -1.967 1.00 95.88 117 PHE A CA 1
ATOM 960 C C . PHE A 1 117 ? 0.623 -8.108 -3.003 1.00 95.88 117 PHE A C 1
ATOM 962 O O . PHE A 1 117 ? 0.855 -6.977 -3.432 1.00 95.88 117 PHE A O 1
ATOM 969 N N . MET A 1 118 ? -0.443 -8.808 -3.391 1.00 95.06 118 MET A N 1
ATOM 970 C CA . MET A 1 118 ? -1.358 -8.364 -4.454 1.00 95.06 118 MET A CA 1
ATOM 971 C C . MET A 1 118 ? -2.305 -7.232 -4.022 1.00 95.06 118 MET A C 1
ATOM 973 O O . MET A 1 118 ? -2.861 -6.524 -4.865 1.00 95.06 118 MET A O 1
ATOM 977 N N . HIS A 1 119 ? -2.497 -7.063 -2.715 1.00 94.31 119 HIS A N 1
ATOM 978 C CA . HIS A 1 119 ? -3.230 -5.972 -2.073 1.00 94.31 119 HIS A CA 1
ATOM 979 C C . HIS A 1 119 ? -2.746 -5.811 -0.626 1.00 94.31 119 HIS A C 1
ATOM 981 O O . HIS A 1 119 ? -1.999 -6.646 -0.129 1.00 94.31 119 HIS A O 1
ATOM 987 N N . MET A 1 120 ? -3.170 -4.746 0.059 1.00 93.31 120 MET A N 1
ATOM 988 C CA . MET A 1 120 ? -2.710 -4.448 1.426 1.00 93.31 120 MET A CA 1
ATOM 989 C C . MET A 1 120 ? -3.587 -5.059 2.527 1.00 93.31 120 MET A C 1
ATOM 991 O O . MET A 1 120 ? -3.154 -5.136 3.671 1.00 93.31 120 MET A O 1
ATOM 995 N N . ASN A 1 121 ? -4.805 -5.516 2.211 1.00 95.69 121 ASN A N 1
ATOM 996 C CA . ASN A 1 121 ? -5.643 -6.210 3.188 1.00 95.69 121 ASN A CA 1
ATOM 997 C C . ASN A 1 121 ? -5.194 -7.668 3.359 1.00 95.69 121 ASN A C 1
ATOM 999 O O . ASN A 1 121 ? -5.629 -8.540 2.614 1.00 95.69 121 ASN A O 1
ATOM 1003 N N . ASN A 1 122 ? -4.344 -7.939 4.342 1.00 93.69 122 ASN A N 1
ATOM 1004 C CA . ASN A 1 122 ? -3.898 -9.295 4.649 1.00 93.69 122 ASN A CA 1
ATOM 1005 C C . ASN A 1 122 ? -4.893 -10.107 5.497 1.00 93.69 122 ASN A C 1
ATOM 1007 O O . ASN A 1 122 ? -4.760 -11.324 5.558 1.00 93.69 122 ASN A O 1
ATOM 1011 N N . SER A 1 123 ? -5.928 -9.476 6.069 1.00 92.00 123 SER A N 1
ATOM 1012 C CA . SER A 1 123 ? -6.965 -10.183 6.842 1.00 92.00 123 SER A CA 1
ATOM 1013 C C . SER A 1 123 ? -7.868 -11.086 5.989 1.00 92.00 123 SER A C 1
ATOM 1015 O O . SER A 1 123 ? -8.605 -11.912 6.521 1.00 92.00 123 SER A O 1
ATOM 1017 N N . GLN A 1 124 ? -7.840 -10.934 4.658 1.00 87.50 124 GLN A N 1
ATOM 1018 C CA . GLN A 1 124 ? -8.698 -11.679 3.737 1.00 87.50 124 GLN A CA 1
ATOM 1019 C C . GLN A 1 124 ? -7.935 -12.106 2.480 1.00 87.50 124 GLN A C 1
ATOM 1021 O O . GLN A 1 124 ? -7.522 -11.260 1.696 1.00 87.50 124 GLN A O 1
ATOM 1026 N N . HIS A 1 125 ? -7.812 -13.419 2.260 1.00 88.50 125 HIS A N 1
ATOM 1027 C CA . HIS A 1 125 ? -7.427 -14.046 0.981 1.00 88.50 125 HIS A CA 1
ATOM 1028 C C . HIS A 1 125 ? -6.219 -13.430 0.242 1.00 88.50 125 HIS A C 1
ATOM 1030 O O . HIS A 1 125 ? -6.189 -13.401 -0.987 1.00 88.50 125 HIS A O 1
ATOM 1036 N N . ILE A 1 126 ? -5.203 -12.974 0.979 1.00 94.81 126 ILE A N 1
ATOM 1037 C CA . ILE A 1 126 ? -3.956 -12.463 0.405 1.00 94.81 126 ILE A CA 1
ATOM 1038 C C . ILE A 1 126 ? -2.990 -13.607 0.062 1.00 94.81 126 ILE A C 1
ATOM 1040 O O . ILE A 1 126 ? -2.949 -14.639 0.735 1.00 94.81 126 ILE A O 1
ATOM 1044 N N . ASN A 1 127 ? -2.129 -13.400 -0.934 1.00 95.56 127 ASN A N 1
ATOM 1045 C CA . ASN A 1 127 ? -0.965 -14.247 -1.191 1.00 95.56 127 ASN A CA 1
ATOM 1046 C C . ASN A 1 127 ? 0.146 -13.988 -0.152 1.00 95.56 127 ASN A C 1
ATOM 1048 O O . ASN A 1 127 ? 1.218 -13.489 -0.491 1.00 95.56 127 ASN A O 1
ATOM 1052 N N . LEU A 1 128 ? -0.119 -14.293 1.128 1.00 94.81 128 LEU A N 1
ATOM 1053 C CA . LEU A 1 128 ? 0.787 -13.971 2.242 1.00 94.81 128 LEU A CA 1
ATOM 1054 C C . LEU A 1 128 ? 2.171 -14.603 2.060 1.00 94.81 128 LEU A C 1
ATOM 1056 O O . LEU A 1 128 ? 3.178 -14.002 2.422 1.00 94.81 128 LEU A O 1
ATOM 1060 N N . LYS A 1 129 ? 2.211 -15.805 1.484 1.00 95.56 129 LYS A N 1
ATOM 1061 C CA . LYS A 1 129 ? 3.427 -16.503 1.080 1.00 95.56 129 LYS A CA 1
ATOM 1062 C C . LYS A 1 129 ? 3.653 -16.280 -0.418 1.00 95.56 129 LYS A C 1
ATOM 1064 O O . LYS A 1 129 ? 2.890 -16.792 -1.236 1.00 95.56 129 LYS A O 1
ATOM 1069 N N . ASN A 1 130 ? 4.656 -15.481 -0.762 1.00 95.75 130 ASN A N 1
ATOM 1070 C CA . ASN A 1 130 ? 5.054 -15.144 -2.130 1.00 95.75 130 ASN A CA 1
ATOM 1071 C C . ASN A 1 130 ? 6.581 -14.983 -2.200 1.00 95.75 130 ASN A C 1
ATOM 1073 O O . ASN A 1 130 ? 7.258 -15.098 -1.183 1.00 95.75 130 ASN A O 1
ATOM 1077 N N . LEU A 1 131 ? 7.132 -14.710 -3.384 1.00 96.19 131 LEU A N 1
ATOM 1078 C CA . LEU A 1 131 ? 8.580 -14.593 -3.582 1.00 96.19 131 LEU A CA 1
ATOM 1079 C C . LEU A 1 131 ? 9.237 -13.547 -2.662 1.00 96.19 131 LEU A C 1
ATOM 1081 O O . LEU A 1 131 ? 10.341 -13.775 -2.174 1.00 96.19 131 LEU A O 1
ATOM 1085 N N . TYR A 1 132 ? 8.566 -12.418 -2.419 1.00 94.00 132 TYR A N 1
ATOM 1086 C CA . TYR A 1 132 ? 9.055 -11.369 -1.528 1.00 94.00 132 TYR A CA 1
ATOM 1087 C C . TYR A 1 132 ? 9.035 -11.797 -0.059 1.00 94.00 132 TYR A C 1
ATOM 1089 O O . TYR A 1 132 ? 10.013 -11.556 0.644 1.00 94.00 132 TYR A O 1
ATOM 1097 N N . SER A 1 133 ? 7.950 -12.421 0.403 1.00 94.81 133 SER A N 1
ATOM 1098 C CA . SER A 1 133 ? 7.773 -12.768 1.815 1.00 94.81 133 SER A CA 1
ATOM 1099 C C . SER A 1 133 ? 8.379 -14.104 2.230 1.00 94.81 133 SER A C 1
ATOM 1101 O O . SER A 1 133 ? 8.629 -14.288 3.416 1.00 94.81 133 SER A O 1
ATOM 1103 N N . GLU A 1 134 ? 8.651 -15.020 1.294 1.00 95.62 134 GLU A N 1
ATOM 1104 C CA . GLU A 1 134 ? 9.219 -16.350 1.564 1.00 95.62 134 GLU A CA 1
ATOM 1105 C C . GLU A 1 134 ? 10.406 -16.321 2.545 1.00 95.62 134 GLU A C 1
ATOM 1107 O O . GLU A 1 134 ? 10.378 -17.096 3.506 1.00 95.62 134 GLU A O 1
ATOM 1112 N N . PRO A 1 135 ? 11.418 -15.436 2.383 1.00 94.19 135 PRO A N 1
ATOM 1113 C CA . PRO A 1 135 ? 12.616 -15.470 3.220 1.00 94.19 135 PRO A CA 1
ATOM 1114 C C . PRO A 1 135 ? 12.356 -15.128 4.689 1.00 94.19 135 PRO A C 1
ATOM 1116 O O . PRO A 1 135 ? 13.087 -15.602 5.550 1.00 94.19 135 PRO A O 1
ATOM 1119 N N . PHE A 1 136 ? 11.323 -14.329 4.970 1.00 92.25 136 PHE A N 1
ATOM 1120 C CA . PHE A 1 136 ? 10.968 -13.873 6.318 1.00 92.25 136 PHE A CA 1
ATOM 1121 C C . PHE A 1 136 ? 9.576 -14.356 6.749 1.00 92.25 136 PHE A C 1
ATOM 1123 O O . PHE A 1 136 ? 9.010 -13.863 7.720 1.00 92.25 136 PHE A O 1
ATOM 1130 N N . PHE A 1 137 ? 8.995 -15.336 6.051 1.00 93.75 137 PHE A N 1
ATOM 1131 C CA . PHE A 1 137 ? 7.607 -15.747 6.276 1.00 93.75 137 PHE A CA 1
ATOM 1132 C C . PHE A 1 137 ? 7.360 -16.222 7.716 1.00 93.75 137 PHE A C 1
ATOM 1134 O O . PHE A 1 137 ? 6.311 -15.948 8.289 1.00 93.75 137 PHE A O 1
ATOM 1141 N N . GLN A 1 138 ? 8.347 -16.896 8.316 1.00 92.56 138 GLN A N 1
ATOM 1142 C CA . GLN A 1 138 ? 8.285 -17.378 9.703 1.00 92.56 138 GLN A CA 1
ATOM 1143 C C . GLN A 1 138 ? 8.430 -16.258 10.748 1.00 92.56 138 GLN A C 1
ATOM 1145 O O . GLN A 1 138 ? 8.129 -16.476 11.917 1.00 92.56 138 GLN A O 1
ATOM 1150 N N . GLU A 1 139 ? 8.882 -15.070 10.342 1.00 90.62 139 GLU A N 1
ATOM 1151 C CA . GLU A 1 139 ? 9.025 -13.891 11.206 1.00 90.62 139 GLU A CA 1
ATOM 1152 C C . GLU A 1 139 ? 7.743 -13.045 11.241 1.00 90.62 139 GLU A C 1
ATOM 1154 O O . GLU A 1 139 ? 7.607 -12.141 12.067 1.00 90.62 139 GLU A O 1
ATOM 1159 N N . ILE A 1 140 ? 6.777 -13.333 10.361 1.00 89.88 140 ILE A N 1
ATOM 1160 C CA . ILE A 1 140 ? 5.487 -12.647 10.349 1.00 89.88 140 ILE A CA 1
ATOM 1161 C C . ILE A 1 140 ? 4.722 -13.025 11.619 1.00 89.88 140 ILE A C 1
ATOM 1163 O O . ILE A 1 140 ? 4.339 -14.178 11.819 1.00 89.88 140 ILE A O 1
ATOM 1167 N N . LEU A 1 141 ? 4.458 -12.029 12.467 1.00 89.88 141 LEU A N 1
ATOM 1168 C CA . LEU A 1 141 ? 3.683 -12.209 13.692 1.00 89.88 141 LEU A CA 1
ATOM 1169 C C . LEU A 1 141 ? 2.274 -12.731 13.353 1.00 89.88 141 LEU A C 1
ATOM 1171 O O . LEU A 1 141 ? 1.538 -12.026 12.655 1.00 89.88 141 LEU A O 1
ATOM 1175 N N . PRO A 1 142 ? 1.849 -13.901 13.878 1.00 90.19 142 PRO A N 1
ATOM 1176 C CA . PRO A 1 142 ? 0.548 -14.486 13.544 1.00 90.19 142 PRO A CA 1
ATOM 1177 C C . PRO A 1 142 ? -0.627 -13.536 13.799 1.00 90.19 142 PRO A C 1
ATOM 1179 O O . PRO A 1 142 ? -1.494 -13.384 12.945 1.00 90.19 142 PRO A O 1
ATOM 1182 N N . ALA A 1 143 ? -0.594 -12.804 14.918 1.00 88.19 143 ALA A N 1
ATOM 1183 C CA . ALA A 1 143 ? -1.620 -11.816 15.254 1.00 88.19 143 ALA A CA 1
ATOM 1184 C C . ALA A 1 143 ? -1.753 -10.700 14.198 1.00 88.19 143 ALA A C 1
ATOM 1186 O O . ALA A 1 143 ? -2.854 -10.218 13.949 1.00 88.19 143 ALA A O 1
ATOM 1187 N N . ARG A 1 144 ? -0.649 -10.313 13.541 1.00 89.19 144 ARG A N 1
ATOM 1188 C CA . ARG A 1 144 ? -0.653 -9.294 12.480 1.00 89.19 144 ARG A CA 1
ATOM 1189 C C . ARG A 1 144 ? -0.993 -9.867 11.113 1.00 89.19 144 ARG A C 1
ATOM 1191 O O . ARG A 1 144 ? -1.522 -9.138 10.285 1.00 89.19 144 ARG A O 1
ATOM 1198 N N . ALA A 1 145 ? -0.730 -11.151 10.873 1.00 91.31 145 ALA A N 1
ATOM 1199 C CA . ALA A 1 145 ? -1.077 -11.813 9.618 1.00 91.31 145 ALA A CA 1
ATOM 1200 C C . ALA A 1 145 ? -2.594 -11.836 9.367 1.00 91.31 145 ALA A C 1
ATOM 1202 O O . ALA A 1 145 ? -3.018 -11.770 8.216 1.00 91.31 145 ALA A O 1
ATOM 1203 N N . GLU A 1 146 ? -3.399 -11.865 10.429 1.00 91.06 146 GLU A N 1
ATOM 1204 C CA . GLU A 1 146 ? -4.864 -11.940 10.367 1.00 91.06 146 GLU A CA 1
ATOM 1205 C C . GLU A 1 146 ? -5.558 -10.569 10.432 1.00 91.06 146 GLU A C 1
ATOM 1207 O O . GLU A 1 146 ? -6.776 -10.479 10.278 1.00 91.06 146 GLU A O 1
ATOM 1212 N N . GLN A 1 147 ? -4.805 -9.486 10.635 1.00 92.69 147 GLN A N 1
ATOM 1213 C CA . GLN A 1 147 ? -5.345 -8.138 10.798 1.00 92.69 147 GLN A CA 1
ATOM 1214 C C . GLN A 1 147 ? -4.856 -7.217 9.691 1.00 92.69 147 GLN A C 1
ATOM 1216 O O . GLN A 1 147 ? -3.666 -7.161 9.397 1.00 92.69 147 GLN A O 1
ATOM 1221 N N . MET A 1 148 ? -5.774 -6.460 9.091 1.00 95.44 148 MET A N 1
ATOM 1222 C CA . MET A 1 148 ? -5.402 -5.438 8.121 1.00 95.44 148 MET A CA 1
ATOM 1223 C C . MET A 1 148 ? -4.551 -4.361 8.807 1.00 95.44 148 MET A C 1
ATOM 1225 O O . MET A 1 148 ? -4.836 -3.946 9.931 1.00 95.44 148 MET A O 1
ATOM 1229 N N . VAL A 1 149 ? -3.510 -3.880 8.132 1.00 93.81 149 VAL A N 1
ATOM 1230 C CA . VAL A 1 149 ? -2.706 -2.766 8.649 1.00 93.81 149 VAL A CA 1
ATOM 1231 C C . VAL A 1 149 ? -3.598 -1.528 8.892 1.00 93.81 149 VAL A C 1
ATOM 1233 O O . VAL A 1 149 ? -4.418 -1.209 8.029 1.00 93.81 149 VAL A O 1
ATOM 1236 N N . PRO A 1 150 ? -3.486 -0.826 10.039 1.00 95.06 150 PRO A N 1
ATOM 1237 C CA . PRO A 1 150 ? -4.264 0.382 10.343 1.00 95.06 150 PRO A CA 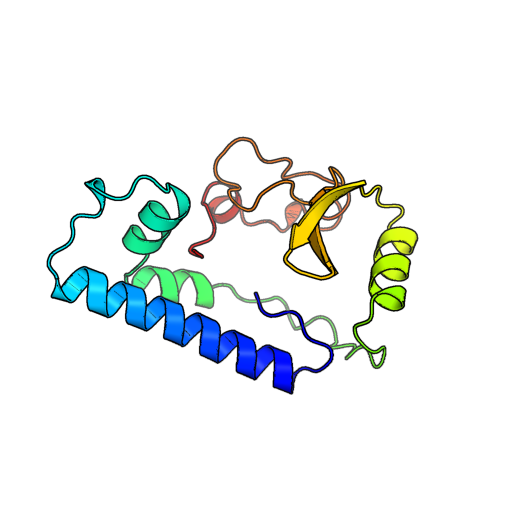1
ATOM 1238 C C . PRO A 1 150 ? -3.761 1.584 9.525 1.00 95.06 150 PRO A C 1
ATOM 1240 O O . PRO A 1 150 ? -3.146 2.515 10.041 1.00 95.06 150 PRO A O 1
ATOM 1243 N N . PHE A 1 151 ? -3.997 1.536 8.217 1.00 94.50 151 PHE A N 1
ATOM 1244 C CA . PHE A 1 151 ? -3.583 2.525 7.228 1.00 94.50 151 PHE A CA 1
ATOM 1245 C C . PHE A 1 151 ? -4.734 2.741 6.223 1.00 94.50 151 PHE A C 1
ATOM 1247 O O . PHE A 1 151 ? -5.382 1.748 5.872 1.00 94.50 151 PHE A O 1
ATOM 1254 N N . PRO A 1 152 ? -5.020 3.991 5.802 1.00 92.50 152 PRO A N 1
ATOM 1255 C CA . PRO A 1 152 ? -6.128 4.295 4.894 1.00 92.50 152 PRO A CA 1
ATOM 1256 C C . PRO A 1 152 ? -5.914 3.762 3.471 1.00 92.50 152 PRO A C 1
ATOM 1258 O O . PRO A 1 152 ? -4.746 3.627 3.030 1.00 92.50 152 PRO A O 1
#

Nearest PDB structures (foldseek):
  6gri-assembly1_D-2  TM=8.448E-01  e=3.718E-07  Escherichia coli
  5knc-assembly1_G  TM=2.199E-01  e=1.108E+00  Enterococcus hirae ATCC 9790
  7y8r-assembly1_M  TM=2.007E-01  e=6.002E+00  Homo sapiens
  7vdv-assembly1_V  TM=2.129E-01  e=8.621E+00  Homo sapiens